Protein AF-A0A5J4RYG1-F1 (afdb_monomer)

pLDDT: mean 88.46, std 15.25, range [40.94, 98.38]

Solvent-accessible surface area (backbone atoms only — not comparable to full-atom values): 5452 Å² total; per-residue (Å²): 128,84,86,65,88,49,62,65,60,55,48,51,49,51,57,50,46,48,49,53,43,50,55,65,71,67,71,63,83,90,74,50,65,81,84,24,46,45,74,53,92,71,82,94,61,63,54,52,70,40,50,30,38,38,62,79,56,94,78,42,52,76,45,67,31,37,37,39,57,52,102,88,50,74,48,58,45,67,90,71,85,60,97,76,77,124

Mean predicted aligned error: 5.78 Å

Nearest PDB structures (foldseek):
  4e04-assembly1_A  TM=3.954E-01  e=5.460E+00  Rhodopseudomonas palustris CGA009

Sequence (86 aa):
LSIYFNNDIWSLLLHWSAKEVMFKCIDTNAVDFRKHLRIYPFQIQEQGTIQAKEYRTVKQQDFLIHYIIYPRFVMTWQITESPFSI

Secondary structure (DSSP, 8-state):
--S-S-HHHHHHHHHHHHHHHHHHHH--SS--TTTTEEEPP----SEEEEEEEE-SSSS--EEEEEEEEETTEEEEEE----TT--

Organism: NCBI:txid433724

Structure (mmCIF, N/CA/C/O backbone):
data_AF-A0A5J4RYG1-F1
#
_entry.id   AF-A0A5J4RYG1-F1
#
loop_
_atom_site.group_PDB
_atom_site.id
_atom_site.type_symbol
_atom_site.label_atom_id
_atom_site.label_alt_id
_atom_site.label_comp_id
_atom_site.label_asym_id
_atom_site.label_entity_id
_atom_site.label_seq_id
_atom_site.pdbx_PDB_ins_code
_atom_site.Cartn_x
_atom_site.Cartn_y
_atom_site.Cartn_z
_atom_site.occupancy
_atom_site.B_iso_or_equiv
_atom_site.auth_seq_id
_atom_site.auth_comp_id
_atom_site.auth_asym_id
_atom_site.auth_atom_id
_atom_site.pdbx_PDB_model_num
ATOM 1 N N . LEU A 1 1 ? 17.598 9.834 -19.758 1.00 41.28 1 LEU A N 1
ATOM 2 C CA . LEU A 1 1 ? 16.442 9.499 -20.619 1.00 41.28 1 LEU A CA 1
ATOM 3 C C . LEU A 1 1 ? 15.366 8.969 -19.680 1.00 41.28 1 LEU A C 1
ATOM 5 O O . LEU A 1 1 ? 15.593 7.919 -19.097 1.00 41.28 1 LEU A O 1
ATOM 9 N N . SER A 1 2 ? 14.313 9.743 -19.395 1.00 49.94 2 SER A N 1
ATOM 10 C CA . SER A 1 2 ? 13.275 9.354 -18.423 1.00 49.94 2 SER A CA 1
ATOM 11 C C . SER A 1 2 ? 12.636 8.037 -18.869 1.00 49.94 2 SER A C 1
ATOM 13 O O . SER A 1 2 ? 11.958 7.987 -19.891 1.00 49.94 2 SER A O 1
ATOM 15 N N . ILE A 1 3 ? 12.915 6.959 -18.138 1.00 54.53 3 ILE A N 1
ATOM 16 C CA . ILE A 1 3 ? 12.536 5.577 -18.478 1.00 54.53 3 ILE A CA 1
ATOM 17 C C . ILE A 1 3 ? 11.030 5.333 -18.251 1.00 54.53 3 ILE A C 1
ATOM 19 O O . ILE A 1 3 ? 10.511 4.250 -18.505 1.00 54.53 3 ILE A O 1
ATOM 23 N N . TYR A 1 4 ? 10.298 6.350 -17.798 1.00 56.69 4 TYR A N 1
ATOM 24 C CA . TYR A 1 4 ? 8.893 6.263 -17.413 1.00 56.69 4 TYR A CA 1
ATOM 25 C C . TYR A 1 4 ? 7.973 6.696 -18.555 1.00 56.69 4 TYR A C 1
ATOM 27 O O . TYR A 1 4 ? 7.055 7.487 -18.366 1.00 56.69 4 TYR A O 1
ATOM 35 N N . PHE A 1 5 ? 8.200 6.149 -19.753 1.00 49.50 5 PHE A N 1
ATOM 36 C CA . PHE A 1 5 ? 7.442 6.437 -20.984 1.00 49.50 5 PHE A CA 1
ATOM 37 C C . PHE A 1 5 ? 5.962 5.986 -20.936 1.00 49.50 5 PHE A C 1
ATOM 39 O O . PHE A 1 5 ? 5.311 5.855 -21.966 1.00 49.50 5 PHE A O 1
ATOM 46 N N . ASN A 1 6 ? 5.419 5.718 -19.746 1.00 61.22 6 ASN A N 1
ATOM 47 C CA . ASN A 1 6 ? 4.019 5.386 -19.535 1.00 61.22 6 ASN A CA 1
ATOM 48 C C . ASN A 1 6 ? 3.633 5.640 -18.064 1.00 61.22 6 ASN A C 1
ATOM 50 O O . ASN A 1 6 ? 3.561 4.706 -17.261 1.00 61.22 6 ASN A O 1
ATOM 54 N N . ASN A 1 7 ? 3.451 6.916 -17.694 1.00 70.88 7 ASN A N 1
ATOM 55 C CA . ASN A 1 7 ? 3.080 7.333 -16.329 1.00 70.88 7 ASN A CA 1
ATOM 56 C C . ASN A 1 7 ? 1.878 6.547 -15.780 1.00 70.88 7 ASN A C 1
ATOM 58 O O . ASN A 1 7 ? 1.830 6.268 -14.583 1.00 70.88 7 ASN A O 1
ATOM 62 N N . ASP A 1 8 ? 0.958 6.129 -16.649 1.00 81.38 8 ASP A N 1
ATOM 63 C CA . ASP A 1 8 ? -0.242 5.389 -16.262 1.00 81.38 8 ASP A CA 1
ATOM 64 C C . ASP A 1 8 ? 0.078 3.994 -15.707 1.00 81.38 8 ASP A C 1
ATOM 66 O O . ASP A 1 8 ? -0.483 3.605 -14.684 1.00 81.38 8 ASP A O 1
ATOM 70 N N . ILE A 1 9 ? 1.025 3.253 -16.303 1.00 88.69 9 ILE A N 1
ATOM 71 C CA . ILE A 1 9 ? 1.409 1.916 -15.809 1.00 88.69 9 ILE A CA 1
ATOM 72 C C . ILE A 1 9 ? 2.041 2.027 -14.422 1.00 88.69 9 ILE A C 1
ATOM 74 O O . ILE A 1 9 ? 1.672 1.289 -13.509 1.00 88.69 9 ILE A O 1
ATOM 78 N N . TRP A 1 10 ? 2.977 2.960 -14.249 1.00 90.56 10 TRP A N 1
ATOM 79 C CA . TRP A 1 10 ? 3.666 3.149 -12.973 1.00 90.56 10 TRP A CA 1
ATOM 80 C C . TRP A 1 10 ? 2.730 3.678 -11.891 1.00 90.56 10 TRP A C 1
ATOM 82 O O . TRP A 1 10 ? 2.809 3.233 -10.749 1.00 90.56 10 TRP A O 1
ATOM 92 N N . SER A 1 11 ? 1.794 4.555 -12.258 1.00 90.88 11 SER A N 1
ATOM 93 C CA . SER A 1 11 ? 0.735 5.023 -11.365 1.00 90.88 11 SER A CA 1
ATOM 94 C C . SER A 1 11 ? -0.159 3.882 -10.893 1.00 90.88 11 SER A C 1
ATOM 96 O O . SER A 1 11 ? -0.380 3.735 -9.691 1.00 90.88 11 SER A O 1
ATOM 98 N N . LEU A 1 12 ? -0.609 3.015 -11.804 1.00 93.94 12 LEU A N 1
ATOM 99 C CA . LEU A 1 12 ? -1.423 1.852 -11.452 1.00 93.94 12 LEU A CA 1
ATOM 100 C C . LEU A 1 12 ? -0.656 0.855 -10.579 1.00 93.94 12 LEU A C 1
ATOM 102 O O . LEU A 1 12 ? -1.213 0.350 -9.603 1.00 93.94 12 LEU A O 1
ATOM 106 N N . LEU A 1 13 ? 0.619 0.603 -10.891 1.00 95.00 13 LEU A N 1
ATOM 107 C CA . LEU A 1 13 ? 1.456 -0.311 -10.120 1.00 95.00 13 LEU A CA 1
ATOM 108 C C . LEU A 1 13 ? 1.694 0.223 -8.701 1.00 95.00 13 LEU A C 1
ATOM 110 O O . LEU A 1 13 ? 1.465 -0.499 -7.737 1.00 95.00 13 LEU A O 1
ATOM 114 N N . LEU A 1 14 ? 2.053 1.503 -8.558 1.00 96.62 14 LEU A N 1
ATOM 115 C CA . LEU A 1 14 ? 2.204 2.146 -7.251 1.00 96.62 14 LEU A CA 1
ATOM 116 C C . LEU A 1 14 ? 0.886 2.198 -6.470 1.00 96.62 14 LEU A C 1
ATOM 118 O O . LEU A 1 14 ? 0.883 1.934 -5.270 1.00 96.62 14 LEU A O 1
ATOM 122 N N . HIS A 1 15 ? -0.238 2.482 -7.133 1.00 96.94 15 HIS A N 1
ATOM 123 C CA . HIS A 1 15 ? -1.558 2.485 -6.503 1.00 96.94 15 HIS A CA 1
ATOM 124 C C . HIS A 1 15 ? -1.919 1.105 -5.943 1.00 96.94 15 HIS A C 1
ATOM 126 O O . HIS A 1 15 ? -2.410 1.002 -4.817 1.00 96.94 15 HIS A O 1
ATOM 132 N N . TRP A 1 16 ? -1.678 0.041 -6.715 1.00 97.38 16 TRP A N 1
ATOM 133 C CA . TRP A 1 16 ? -1.911 -1.330 -6.270 1.00 97.38 16 TRP A CA 1
ATOM 134 C C . TRP A 1 16 ? -0.963 -1.723 -5.132 1.00 97.38 16 TRP A C 1
ATOM 136 O O . TRP A 1 16 ? -1.429 -2.118 -4.064 1.00 97.38 16 TRP A O 1
ATOM 146 N N . SER A 1 17 ? 0.347 -1.538 -5.312 1.00 97.94 17 SER A N 1
ATOM 147 C CA . SER A 1 17 ? 1.354 -1.907 -4.312 1.00 97.94 17 SER A CA 1
ATOM 148 C C . SER A 1 17 ? 1.179 -1.149 -2.992 1.00 97.94 17 SER A C 1
ATOM 150 O O . SER A 1 17 ? 1.319 -1.736 -1.919 1.00 97.94 17 SER A O 1
ATOM 152 N N . ALA A 1 18 ? 0.754 0.119 -3.028 1.00 98.19 18 ALA A N 1
ATOM 153 C CA . ALA A 1 18 ? 0.392 0.859 -1.821 1.00 98.19 18 ALA A CA 1
ATOM 154 C C . ALA A 1 18 ? -0.789 0.211 -1.073 1.00 98.19 18 ALA A C 1
ATOM 156 O O . ALA A 1 18 ? -0.741 0.064 0.148 1.00 98.19 18 ALA A O 1
ATOM 157 N N . LYS A 1 19 ? -1.829 -0.255 -1.776 1.00 98.00 19 LYS A N 1
ATOM 158 C CA . LYS A 1 19 ? -2.936 -0.980 -1.128 1.00 98.00 19 LYS A CA 1
ATOM 159 C C . LYS A 1 19 ? -2.493 -2.308 -0.521 1.00 98.00 19 LYS A C 1
ATOM 161 O O . LYS A 1 19 ? -3.007 -2.679 0.531 1.00 98.00 19 LYS A O 1
ATOM 166 N N . GLU A 1 20 ? -1.532 -3.001 -1.127 1.00 97.56 20 GLU A N 1
ATOM 167 C CA . GLU A 1 20 ? -0.952 -4.213 -0.538 1.00 97.56 20 GLU A CA 1
ATOM 168 C C . GLU A 1 20 ? -0.217 -3.915 0.774 1.00 97.56 20 GLU A C 1
ATOM 170 O O . GLU A 1 20 ? -0.298 -4.716 1.703 1.00 97.56 20 GLU A O 1
ATOM 175 N N . VAL A 1 21 ? 0.467 -2.768 0.888 1.00 97.69 21 VAL A N 1
ATOM 176 C CA . VAL A 1 21 ? 1.051 -2.314 2.166 1.00 97.69 21 VAL A CA 1
ATOM 177 C C . VAL A 1 21 ? -0.048 -2.107 3.203 1.00 97.69 21 VAL A C 1
ATOM 179 O O . VAL A 1 21 ? 0.038 -2.663 4.294 1.00 97.69 21 VAL A O 1
ATOM 182 N N . MET A 1 22 ? -1.110 -1.375 2.852 1.00 97.44 22 MET A N 1
ATOM 183 C CA . MET A 1 22 ? -2.231 -1.141 3.768 1.00 97.44 22 MET A CA 1
ATOM 184 C C . MET A 1 22 ? -2.855 -2.457 4.236 1.00 97.44 22 MET A C 1
ATOM 186 O O . MET A 1 22 ? -3.045 -2.638 5.433 1.00 97.44 22 MET A O 1
ATOM 190 N N . PHE A 1 23 ? -3.126 -3.385 3.312 1.00 96.06 23 PHE A N 1
ATOM 191 C CA . PHE A 1 23 ? -3.706 -4.694 3.614 1.00 96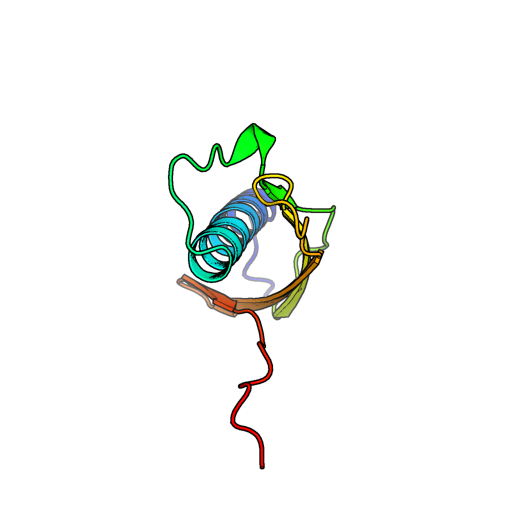.06 23 PHE A CA 1
ATOM 192 C C . PHE A 1 23 ? -2.853 -5.491 4.611 1.00 96.06 23 PHE A C 1
ATOM 194 O O . PHE A 1 23 ? -3.397 -6.038 5.567 1.00 96.06 23 PHE A O 1
ATOM 201 N N . LYS A 1 24 ? -1.524 -5.498 4.435 1.00 94.75 24 LYS A N 1
ATOM 202 C CA . LYS A 1 24 ? -0.591 -6.153 5.368 1.00 94.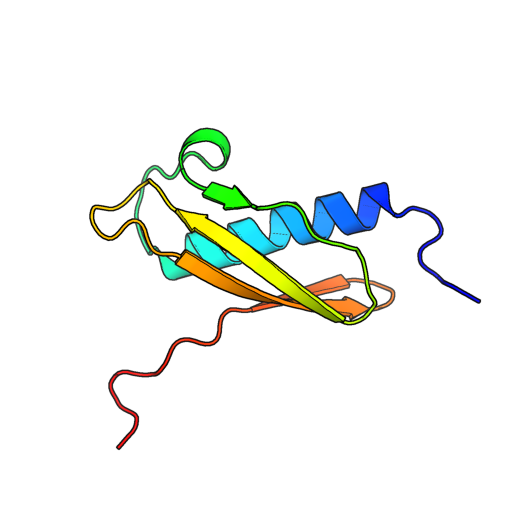75 24 LYS A CA 1
ATOM 203 C C . LYS A 1 24 ? -0.590 -5.489 6.747 1.00 94.75 24 LYS A C 1
ATOM 205 O O . LYS A 1 24 ? -0.490 -6.184 7.747 1.00 94.75 24 LYS A O 1
ATOM 210 N N . CYS A 1 25 ? -0.690 -4.161 6.810 1.00 93.38 25 CYS A N 1
ATOM 211 C CA . CYS A 1 25 ? -0.625 -3.424 8.073 1.00 93.38 25 CYS A CA 1
ATOM 212 C C . CYS A 1 25 ? -1.920 -3.465 8.896 1.00 93.38 25 CYS A C 1
ATOM 214 O O . CYS A 1 25 ? -1.846 -3.411 10.119 1.00 93.38 25 CYS A O 1
ATOM 216 N N . ILE A 1 26 ? -3.097 -3.503 8.259 1.00 92.69 26 ILE A N 1
ATOM 217 C CA . ILE A 1 26 ? -4.381 -3.530 8.987 1.00 92.69 26 ILE A CA 1
ATOM 218 C C . ILE A 1 26 ? -4.729 -4.910 9.556 1.00 92.69 26 ILE A C 1
ATOM 220 O O . ILE A 1 26 ? -5.631 -4.987 10.387 1.00 92.69 26 ILE A O 1
ATOM 224 N N . ASP A 1 27 ? -4.060 -5.964 9.074 1.00 89.44 27 ASP A N 1
ATOM 225 C CA . ASP A 1 27 ? -4.122 -7.346 9.570 1.00 89.44 27 ASP A CA 1
ATOM 226 C C . ASP A 1 27 ? -5.545 -7.821 9.921 1.00 89.44 27 ASP A C 1
ATOM 228 O O . ASP A 1 27 ? -5.866 -8.229 11.038 1.00 89.44 27 ASP A O 1
ATOM 232 N N . THR A 1 28 ? -6.465 -7.683 8.962 1.00 89.25 28 THR A N 1
ATOM 233 C CA . THR A 1 28 ? -7.874 -8.035 9.162 1.00 89.25 28 THR A CA 1
ATOM 234 C C . THR A 1 28 ? -8.487 -8.696 7.935 1.00 89.25 28 THR A C 1
ATOM 236 O O . THR A 1 28 ? -8.084 -8.462 6.796 1.00 89.25 28 THR A O 1
ATOM 239 N N . ASN A 1 29 ? -9.512 -9.514 8.168 1.00 89.69 29 ASN A N 1
ATOM 240 C CA . ASN A 1 29 ? -10.212 -10.257 7.126 1.00 89.69 29 ASN A CA 1
ATOM 241 C C . ASN A 1 29 ? -11.289 -9.415 6.416 1.00 89.69 29 ASN A C 1
ATOM 243 O O . ASN A 1 29 ? -11.785 -8.400 6.925 1.00 89.69 29 ASN A O 1
ATOM 247 N N . ALA A 1 30 ? -11.710 -9.904 5.243 1.00 91.62 30 ALA A N 1
ATOM 248 C CA . ALA A 1 30 ? -12.792 -9.335 4.433 1.00 91.62 30 ALA A CA 1
ATOM 249 C C . ALA A 1 30 ? -12.567 -7.857 4.044 1.00 91.62 30 ALA A C 1
ATOM 251 O O . ALA A 1 30 ? -13.467 -7.016 4.114 1.00 91.62 30 ALA A O 1
ATOM 252 N N . VAL A 1 31 ? -11.340 -7.522 3.64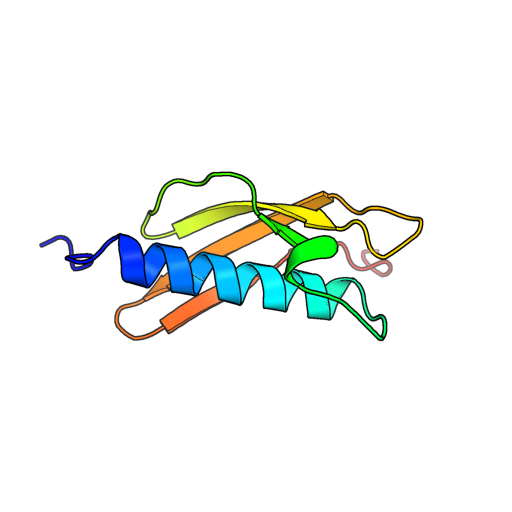1 1.00 93.94 31 VAL A N 1
ATOM 253 C CA . VAL A 1 31 ? -10.982 -6.182 3.164 1.00 93.94 31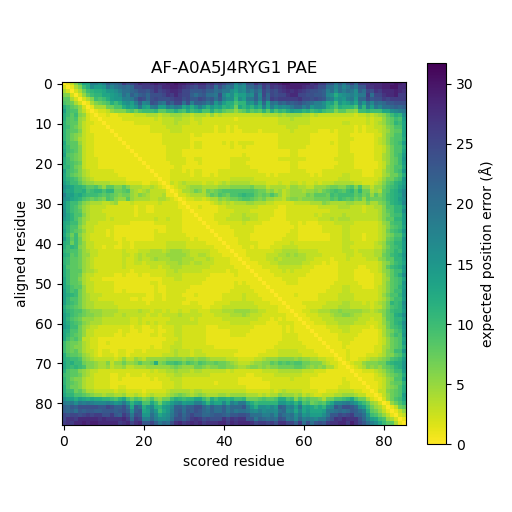 VAL A CA 1
ATOM 254 C C . VAL A 1 31 ? -11.403 -6.023 1.701 1.00 93.94 31 VAL A C 1
ATOM 256 O O . VAL A 1 31 ? -10.785 -6.578 0.800 1.00 93.94 31 VAL A O 1
ATOM 259 N N . ASP A 1 32 ? -12.438 -5.223 1.444 1.00 96.50 32 ASP A N 1
ATOM 260 C CA . ASP A 1 32 ? -12.727 -4.692 0.107 1.00 96.50 32 ASP A CA 1
ATOM 261 C C . ASP A 1 32 ? -11.766 -3.535 -0.229 1.00 96.50 32 ASP A C 1
ATOM 263 O O . ASP A 1 32 ? -11.858 -2.440 0.330 1.00 96.50 32 ASP A O 1
ATOM 267 N N . PHE A 1 33 ? -10.852 -3.761 -1.175 1.00 95.62 33 PHE A N 1
ATOM 268 C CA . PHE A 1 33 ? -9.832 -2.789 -1.582 1.00 95.62 33 PHE A CA 1
ATOM 269 C C . PHE A 1 33 ? -10.416 -1.499 -2.174 1.00 95.62 33 PHE A C 1
ATOM 271 O O . PHE A 1 33 ? -9.740 -0.472 -2.169 1.00 95.62 33 PHE A O 1
ATOM 278 N N . ARG A 1 34 ? -11.635 -1.520 -2.728 1.00 95.62 34 ARG A N 1
ATOM 279 C CA . ARG A 1 34 ? -12.270 -0.327 -3.313 1.00 95.62 34 ARG A CA 1
ATOM 280 C C . ARG A 1 34 ? -12.995 0.491 -2.258 1.00 95.62 34 ARG A C 1
ATOM 282 O O . ARG A 1 34 ? -12.909 1.712 -2.288 1.00 95.62 34 ARG A O 1
ATOM 289 N N . LYS A 1 35 ? -13.703 -0.173 -1.345 1.00 96.69 35 LYS A N 1
ATOM 290 C CA . LYS A 1 35 ? -14.503 0.505 -0.314 1.00 96.69 35 LYS A CA 1
ATOM 291 C C . LYS A 1 35 ? -13.672 0.941 0.883 1.00 96.69 35 LYS A C 1
ATOM 293 O O . LYS A 1 35 ? -13.954 1.979 1.467 1.00 96.69 35 LYS A O 1
ATOM 298 N N . HIS A 1 36 ? -12.674 0.146 1.258 1.00 98.06 36 HIS A N 1
ATOM 299 C CA . HIS A 1 36 ? -11.973 0.344 2.520 1.00 98.06 36 HIS A CA 1
ATOM 300 C C . HIS A 1 36 ? -10.601 0.986 2.382 1.00 98.06 36 HIS A C 1
ATOM 302 O O . HIS A 1 36 ? -10.126 1.528 3.369 1.00 98.06 36 HIS A O 1
ATOM 308 N N . LEU A 1 37 ? -9.949 0.927 1.218 1.00 98.06 37 LEU A N 1
ATOM 309 C CA . LEU A 1 37 ? -8.584 1.432 1.049 1.00 98.06 37 LEU A CA 1
ATOM 310 C C . LEU A 1 37 ? -8.578 2.600 0.065 1.00 98.06 37 LEU A C 1
ATOM 312 O O . LEU A 1 37 ? -8.750 2.416 -1.146 1.00 98.06 37 LEU A O 1
ATOM 316 N N . ARG A 1 38 ? -8.360 3.808 0.583 1.00 98.38 38 ARG A N 1
ATOM 317 C CA . ARG A 1 38 ? -8.279 5.026 -0.220 1.00 98.38 38 ARG A CA 1
ATOM 318 C C . ARG A 1 38 ? -6.831 5.459 -0.377 1.00 98.38 38 ARG A C 1
ATOM 320 O O . ARG A 1 38 ? -6.180 5.801 0.602 1.00 98.38 38 ARG A O 1
ATOM 327 N N . ILE A 1 39 ? -6.380 5.513 -1.624 1.00 98.12 39 ILE A N 1
ATOM 328 C CA . ILE A 1 39 ? -5.143 6.185 -2.025 1.00 98.12 39 ILE A CA 1
ATOM 329 C C . ILE A 1 39 ? -5.499 7.624 -2.415 1.00 98.12 39 ILE A C 1
ATOM 331 O O . ILE A 1 39 ? -6.426 7.827 -3.205 1.00 98.12 39 ILE A O 1
ATOM 335 N N . TYR A 1 40 ? -4.812 8.617 -1.852 1.00 97.69 40 TYR A N 1
ATOM 336 C CA . TYR A 1 40 ? -4.959 10.016 -2.268 1.00 97.69 40 TYR A CA 1
ATOM 337 C C . TYR A 1 40 ? -4.141 10.298 -3.537 1.00 97.69 40 TYR A C 1
ATOM 339 O O . TYR A 1 40 ? -3.223 9.537 -3.842 1.00 97.69 40 TYR A O 1
ATOM 347 N N . PRO A 1 41 ? -4.457 11.363 -4.300 1.00 95.12 41 PRO A N 1
ATOM 348 C CA . PRO A 1 41 ? -3.665 11.744 -5.466 1.00 95.12 41 PRO A CA 1
ATOM 349 C C . PRO A 1 41 ? -2.180 11.912 -5.122 1.00 95.12 41 PRO A C 1
ATOM 351 O O . PRO A 1 41 ? -1.839 12.508 -4.102 1.00 95.12 41 PRO A O 1
ATOM 354 N N . PHE A 1 42 ? -1.306 11.410 -5.990 1.00 93.12 42 PHE A N 1
ATOM 355 C CA . PHE A 1 42 ? 0.145 11.511 -5.855 1.00 93.12 42 PHE A CA 1
ATOM 356 C C . PHE A 1 42 ? 0.781 11.776 -7.220 1.00 93.12 42 PHE A C 1
ATOM 358 O O . PHE A 1 42 ? 0.194 11.486 -8.263 1.00 93.12 42 PHE A O 1
ATOM 365 N N . GLN A 1 43 ? 1.982 12.346 -7.209 1.00 90.94 43 GLN A N 1
ATOM 366 C CA . GLN A 1 43 ? 2.789 12.534 -8.412 1.00 90.94 43 GLN A CA 1
ATOM 367 C C . GLN A 1 43 ? 3.796 11.392 -8.540 1.00 90.94 43 GLN A C 1
ATOM 369 O O . GLN A 1 43 ? 4.412 10.996 -7.549 1.00 90.94 43 GLN A O 1
ATOM 374 N N . ILE A 1 44 ? 3.968 10.884 -9.761 1.00 90.88 44 ILE A N 1
ATOM 375 C CA . ILE A 1 44 ? 4.950 9.841 -10.068 1.00 90.88 44 ILE A CA 1
ATOM 376 C C . ILE A 1 44 ? 6.344 10.455 -10.105 1.00 90.88 44 ILE A C 1
ATOM 378 O O . ILE A 1 44 ? 6.600 11.392 -10.859 1.00 90.88 44 ILE A O 1
ATOM 382 N N . GLN A 1 45 ? 7.232 9.908 -9.284 1.00 92.19 45 GLN A N 1
ATOM 383 C CA . GLN A 1 45 ? 8.648 10.251 -9.208 1.00 92.19 45 GLN A CA 1
ATOM 384 C C . GLN A 1 45 ? 9.466 8.955 -9.107 1.00 92.19 45 GLN A C 1
ATOM 386 O O . GLN A 1 45 ? 8.900 7.876 -8.956 1.00 92.19 45 GLN A O 1
ATOM 391 N N . GLU A 1 46 ? 10.796 9.030 -9.174 1.00 92.06 46 GLU A N 1
ATOM 392 C CA . GLU A 1 46 ? 11.647 7.845 -8.959 1.00 92.06 46 GLU A CA 1
ATOM 393 C C . GLU A 1 46 ? 11.526 7.304 -7.529 1.00 92.06 46 GLU A C 1
ATOM 395 O O . GLU A 1 46 ? 11.618 6.101 -7.300 1.00 92.06 46 GLU A O 1
ATOM 400 N N . GLN A 1 47 ? 11.268 8.190 -6.570 1.00 95.56 47 GLN A N 1
ATOM 401 C CA . GLN A 1 47 ? 10.994 7.861 -5.181 1.00 95.56 47 GLN A CA 1
ATOM 402 C C . GLN A 1 47 ? 10.085 8.914 -4.560 1.00 95.56 47 GLN A C 1
ATOM 404 O O . GLN A 1 47 ? 10.119 10.079 -4.958 1.00 95.56 47 GLN A O 1
ATOM 409 N N . GLY A 1 48 ? 9.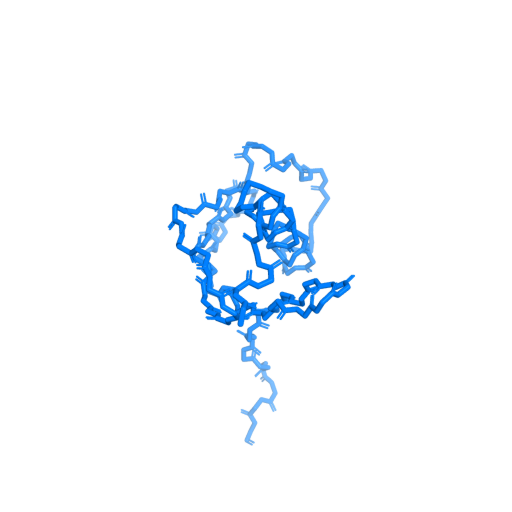299 8.533 -3.561 1.00 95.81 48 GLY A N 1
ATOM 410 C CA . GLY A 1 48 ? 8.423 9.478 -2.885 1.00 95.81 48 GLY A CA 1
ATOM 411 C C . GLY A 1 48 ? 7.544 8.830 -1.832 1.00 95.81 48 GLY A C 1
ATOM 412 O O . GLY A 1 48 ? 7.841 7.751 -1.317 1.00 95.81 48 GLY A O 1
ATOM 413 N N . THR A 1 49 ? 6.450 9.512 -1.508 1.00 97.56 49 THR A N 1
ATOM 414 C CA . THR A 1 49 ? 5.441 9.027 -0.569 1.00 97.56 49 THR A CA 1
ATOM 415 C C . THR A 1 49 ? 4.039 9.104 -1.165 1.00 97.56 49 THR A C 1
ATOM 417 O O . THR A 1 49 ? 3.743 9.936 -2.022 1.00 97.56 49 THR A O 1
ATOM 420 N N . ILE A 1 50 ? 3.171 8.206 -0.707 1.00 98.12 50 ILE A N 1
ATOM 421 C CA . ILE A 1 50 ? 1.755 8.119 -1.048 1.00 98.12 50 ILE A CA 1
ATOM 422 C C . ILE A 1 50 ? 0.974 8.218 0.257 1.00 98.12 50 ILE A C 1
ATOM 424 O O . ILE A 1 50 ? 1.146 7.404 1.167 1.00 98.12 50 ILE A O 1
ATOM 428 N N . GLN A 1 51 ? 0.105 9.220 0.344 1.00 98.31 51 GLN A N 1
ATOM 429 C CA . GLN A 1 51 ? -0.853 9.325 1.436 1.00 98.31 51 GLN A CA 1
ATOM 430 C C . GLN A 1 51 ? -2.029 8.387 1.177 1.00 98.31 51 GLN A C 1
ATOM 432 O O . GLN A 1 51 ? -2.567 8.323 0.066 1.00 98.31 51 GLN A O 1
ATOM 437 N N . ALA A 1 52 ? -2.464 7.684 2.216 1.00 98.38 52 ALA A N 1
ATOM 438 C CA . ALA A 1 52 ? -3.603 6.785 2.131 1.00 98.38 52 ALA A CA 1
ATOM 439 C C . ALA A 1 52 ? -4.368 6.718 3.454 1.00 98.38 52 ALA A C 1
ATOM 441 O O . ALA A 1 52 ? -3.850 7.095 4.501 1.00 98.38 52 ALA A O 1
ATOM 442 N N . LYS A 1 53 ? -5.611 6.239 3.404 1.00 98.06 53 LYS A N 1
ATOM 443 C CA . LYS A 1 53 ? -6.451 6.033 4.586 1.00 98.06 53 LYS A CA 1
ATOM 444 C C . LYS A 1 53 ? -7.264 4.756 4.457 1.00 98.06 53 LYS A C 1
ATOM 446 O O . LYS A 1 53 ? -7.793 4.465 3.379 1.00 98.06 53 LYS A O 1
ATOM 451 N N . GLU A 1 54 ? -7.364 4.007 5.548 1.00 97.44 54 GLU A N 1
ATOM 452 C CA . GLU A 1 54 ? -8.244 2.844 5.642 1.00 97.44 54 GLU A CA 1
ATOM 453 C C . GLU A 1 54 ? -9.563 3.174 6.360 1.00 97.44 54 GLU A C 1
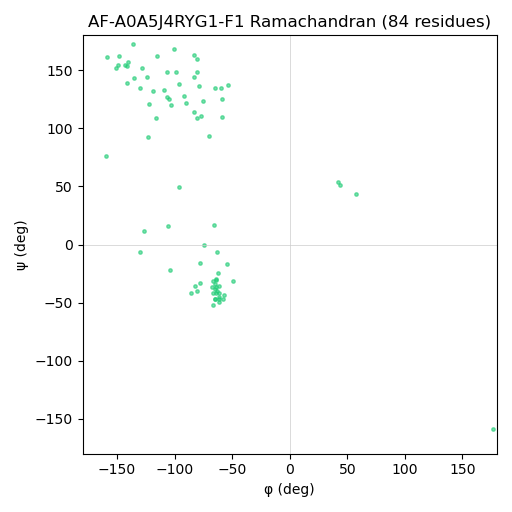ATOM 455 O O . GLU A 1 54 ? -9.606 4.030 7.239 1.00 97.44 54 GLU A O 1
ATOM 460 N N . TYR A 1 55 ? -10.640 2.492 5.974 1.00 97.19 55 TYR A N 1
ATOM 461 C CA . TYR A 1 55 ? -11.983 2.633 6.552 1.00 97.19 55 TYR A CA 1
ATOM 462 C C . TYR A 1 55 ? -12.576 1.291 7.010 1.00 97.19 55 TYR A C 1
ATOM 464 O O . TYR A 1 55 ? -13.776 1.187 7.256 1.00 97.19 55 TYR A O 1
ATOM 472 N N . ARG A 1 56 ? -11.761 0.232 7.064 1.00 96.25 56 ARG A N 1
ATOM 473 C CA . ARG A 1 56 ? -12.200 -1.114 7.445 1.00 96.25 56 ARG A CA 1
ATOM 474 C C . ARG A 1 56 ? -12.304 -1.268 8.957 1.00 96.25 56 ARG A C 1
ATOM 476 O O . ARG A 1 56 ? -13.192 -1.988 9.424 1.00 96.25 56 ARG A O 1
ATOM 483 N N . THR A 1 57 ? -11.355 -0.694 9.692 1.00 94.50 57 THR A N 1
ATOM 484 C CA . THR A 1 57 ? -11.230 -0.864 11.142 1.00 94.50 57 THR A CA 1
ATOM 485 C C . THR A 1 57 ? -11.810 0.332 11.894 1.00 94.50 57 THR A C 1
ATOM 487 O O . THR A 1 57 ? -12.079 1.383 11.316 1.00 94.50 57 THR A O 1
ATOM 490 N N . VAL A 1 58 ? -11.983 0.188 13.211 1.00 94.06 58 VAL A N 1
ATOM 491 C CA . VAL A 1 58 ? -12.385 1.306 14.084 1.00 94.06 58 VAL A CA 1
ATOM 492 C C . VAL A 1 58 ? -11.310 2.399 14.121 1.00 94.06 58 VAL A C 1
ATOM 494 O O . VAL A 1 58 ? -11.644 3.571 14.266 1.00 94.06 58 VAL A O 1
ATOM 497 N N . LYS A 1 59 ? -10.029 2.035 13.953 1.00 92.38 59 LYS A N 1
ATOM 498 C CA . LYS A 1 59 ? -8.899 2.975 13.989 1.00 92.38 59 LYS A CA 1
ATOM 499 C C . LYS A 1 59 ? -8.924 3.955 12.813 1.00 92.38 59 LYS A C 1
ATOM 501 O O . LYS A 1 59 ? -8.466 5.080 12.979 1.00 92.38 59 LYS A O 1
ATOM 506 N N . GLN A 1 60 ? -9.436 3.533 11.653 1.00 94.56 60 GLN A N 1
ATOM 507 C CA . GLN A 1 60 ? -9.420 4.291 10.395 1.00 94.56 60 GLN A CA 1
ATOM 508 C C . GLN A 1 60 ? -8.069 4.961 10.126 1.00 94.56 60 GLN A C 1
ATOM 510 O O . GLN A 1 60 ? -7.969 6.176 9.923 1.00 94.56 60 GLN A O 1
ATOM 515 N N . GLN A 1 61 ? -7.019 4.148 10.211 1.00 93.81 61 GLN A N 1
ATOM 516 C CA . GLN A 1 61 ? -5.637 4.596 10.204 1.00 93.81 61 GLN A CA 1
ATOM 517 C C . GLN A 1 61 ? -5.280 5.364 8.921 1.00 93.81 61 GLN A C 1
ATOM 519 O O . GLN A 1 61 ? -5.549 4.918 7.801 1.00 93.81 61 GLN A O 1
ATOM 524 N N . ASP A 1 62 ? -4.601 6.495 9.102 1.00 96.88 62 ASP A N 1
ATOM 525 C CA . ASP A 1 62 ? -3.894 7.196 8.036 1.00 96.88 62 ASP A CA 1
ATOM 526 C C . ASP A 1 62 ? -2.500 6.580 7.823 1.00 96.88 62 ASP A C 1
ATOM 528 O O . ASP A 1 62 ? -1.833 6.137 8.761 1.00 96.88 62 ASP A O 1
ATOM 532 N N . PHE A 1 63 ? -2.067 6.537 6.568 1.00 97.19 63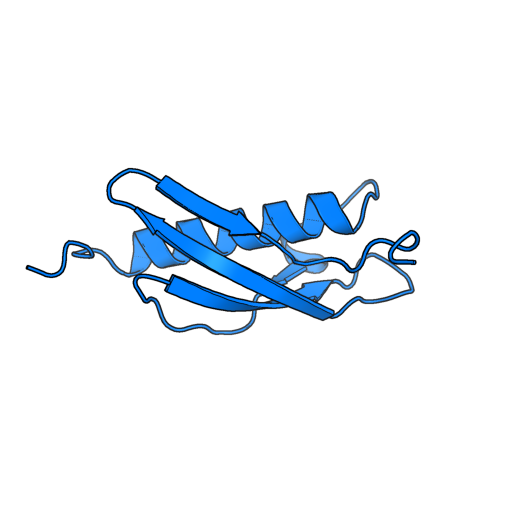 PHE A N 1
ATOM 533 C CA . PHE A 1 63 ? -0.818 5.933 6.121 1.00 97.19 63 PHE A CA 1
ATOM 534 C C . PHE A 1 63 ? 0.029 6.947 5.355 1.00 97.19 63 PHE A C 1
ATOM 536 O O . PHE A 1 63 ? -0.488 7.745 4.566 1.00 97.19 63 PHE A O 1
ATOM 543 N N . LEU A 1 64 ? 1.344 6.844 5.544 1.00 97.75 64 LEU A N 1
ATOM 544 C CA . 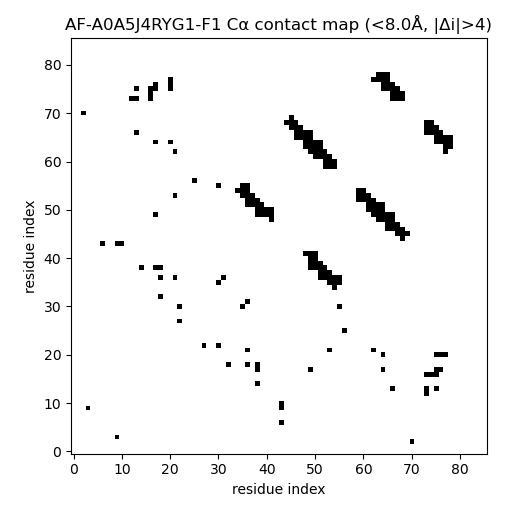LEU A 1 64 ? 2.357 7.514 4.736 1.00 97.75 64 LEU A CA 1
ATOM 545 C C . LEU A 1 64 ? 3.279 6.435 4.168 1.00 97.75 64 LEU A C 1
ATOM 547 O O . LEU A 1 64 ? 4.238 6.009 4.811 1.00 97.75 64 LEU A O 1
ATOM 551 N N . ILE A 1 65 ? 2.940 5.968 2.970 1.00 98.31 65 ILE A N 1
ATOM 552 C CA . ILE A 1 65 ? 3.610 4.841 2.324 1.00 98.31 65 ILE A CA 1
ATOM 553 C C . ILE A 1 65 ? 4.755 5.389 1.490 1.00 98.31 65 ILE A C 1
ATOM 555 O O . ILE A 1 65 ? 4.537 6.196 0.592 1.00 98.31 65 ILE A O 1
ATOM 559 N N . HIS A 1 66 ? 5.969 4.942 1.764 1.00 98.25 66 HIS A N 1
ATOM 560 C CA . HIS A 1 66 ? 7.143 5.260 0.967 1.00 98.25 66 HIS A CA 1
ATOM 561 C C . HIS A 1 66 ? 7.194 4.364 -0.265 1.00 98.25 66 HIS A C 1
ATOM 563 O O . HIS A 1 66 ? 6.759 3.211 -0.210 1.00 98.25 66 HIS A O 1
ATOM 569 N N . TYR A 1 67 ? 7.736 4.879 -1.365 1.00 97.81 67 TYR A N 1
ATOM 570 C CA . TYR A 1 67 ? 7.949 4.094 -2.570 1.00 97.81 67 TYR A CA 1
ATOM 571 C C . TYR A 1 67 ? 9.238 4.458 -3.301 1.00 97.81 67 TYR A C 1
ATOM 573 O O . TYR A 1 67 ? 9.701 5.597 -3.231 1.00 97.81 67 TYR A O 1
ATOM 581 N N . ILE A 1 68 ? 9.765 3.489 -4.052 1.00 96.50 68 ILE A N 1
ATOM 582 C CA . ILE A 1 68 ? 10.809 3.675 -5.067 1.00 96.50 68 ILE A CA 1
ATOM 583 C C . ILE A 1 68 ? 10.439 2.890 -6.327 1.00 96.50 68 ILE A C 1
ATOM 585 O O . ILE A 1 68 ? 9.883 1.789 -6.242 1.00 96.50 68 ILE A O 1
ATOM 589 N N . ILE A 1 69 ? 10.750 3.451 -7.492 1.00 93.75 69 ILE A N 1
ATOM 590 C CA . ILE A 1 69 ? 10.588 2.808 -8.794 1.00 93.75 69 ILE A CA 1
ATOM 591 C C . ILE A 1 69 ? 11.964 2.383 -9.300 1.00 93.75 69 ILE A C 1
ATOM 593 O O . ILE A 1 69 ? 12.880 3.191 -9.416 1.00 93.75 69 ILE A O 1
ATOM 597 N N . TYR A 1 70 ? 12.096 1.103 -9.629 1.00 89.75 70 TYR A N 1
ATOM 598 C CA . TYR A 1 70 ? 13.259 0.538 -10.303 1.00 89.75 70 TYR A CA 1
ATOM 599 C C . TYR A 1 70 ? 12.861 0.028 -11.694 1.00 89.75 70 TYR A C 1
ATOM 601 O O . TYR A 1 70 ? 11.685 -0.250 -11.934 1.00 89.75 70 TYR A O 1
ATOM 609 N N . PRO A 1 71 ? 13.818 -0.194 -12.618 1.00 84.94 71 PRO A N 1
ATOM 610 C CA . PRO A 1 71 ? 13.519 -0.566 -14.006 1.00 84.94 71 PRO A CA 1
ATOM 611 C C . PRO A 1 71 ? 12.625 -1.803 -14.208 1.00 84.94 71 PRO A C 1
ATOM 613 O O . PRO A 1 71 ? 12.120 -2.012 -15.307 1.00 84.94 71 PRO A O 1
ATOM 616 N N . ARG A 1 72 ? 12.450 -2.656 -13.188 1.00 86.94 72 ARG A N 1
ATOM 617 C CA . ARG A 1 72 ? 11.673 -3.906 -13.273 1.00 86.94 72 ARG A CA 1
ATOM 618 C C . ARG A 1 72 ? 10.636 -4.099 -12.166 1.00 86.94 72 ARG A C 1
ATOM 620 O O . ARG A 1 72 ? 9.909 -5.087 -12.214 1.00 86.94 72 ARG A O 1
ATOM 627 N N . PHE A 1 73 ? 10.593 -3.228 -11.162 1.00 90.38 73 PHE A N 1
ATOM 628 C CA . PHE A 1 73 ? 9.687 -3.371 -10.024 1.00 90.38 73 PHE A CA 1
ATOM 629 C C . PHE A 1 73 ? 9.478 -2.032 -9.318 1.00 90.38 73 PHE A C 1
ATOM 631 O O . PHE A 1 73 ? 10.294 -1.120 -9.435 1.00 90.38 73 PHE A O 1
ATOM 638 N N . VAL A 1 74 ? 8.405 -1.946 -8.538 1.00 94.69 74 VAL A N 1
ATOM 639 C CA . VAL A 1 74 ? 8.254 -0.921 -7.504 1.00 94.69 74 VAL A CA 1
ATOM 640 C C . VAL A 1 74 ? 8.425 -1.575 -6.148 1.00 94.69 74 VAL A C 1
ATOM 642 O O . VAL A 1 74 ? 8.071 -2.739 -5.960 1.00 94.69 74 VAL A O 1
ATOM 645 N N . MET A 1 75 ? 8.957 -0.826 -5.199 1.00 97.50 75 MET A N 1
ATOM 646 C CA . MET A 1 75 ? 8.935 -1.219 -3.801 1.00 97.50 75 MET A CA 1
ATOM 647 C C . MET A 1 75 ? 8.163 -0.166 -3.028 1.00 97.50 75 MET A C 1
ATOM 649 O O . MET A 1 75 ? 8.402 1.024 -3.202 1.00 97.50 75 MET A O 1
ATOM 653 N N . THR A 1 76 ? 7.242 -0.621 -2.186 1.00 98.25 76 THR A N 1
ATOM 654 C CA . THR A 1 76 ? 6.399 0.220 -1.335 1.00 98.25 76 THR A CA 1
ATOM 655 C C . THR A 1 76 ? 6.447 -0.298 0.093 1.00 98.25 76 THR A C 1
ATOM 657 O O . THR A 1 76 ? 6.320 -1.506 0.306 1.00 98.25 76 THR A O 1
ATOM 660 N N . TRP A 1 77 ? 6.599 0.586 1.074 1.00 98.06 77 TRP A N 1
ATOM 661 C CA . TRP A 1 77 ? 6.670 0.199 2.482 1.00 98.06 77 TRP A CA 1
ATOM 662 C C . TRP A 1 77 ? 6.105 1.279 3.401 1.00 98.06 77 TRP A C 1
ATOM 664 O O . TRP A 1 77 ? 6.091 2.462 3.071 1.00 98.06 77 TRP A O 1
ATOM 674 N N . GLN A 1 78 ? 5.645 0.859 4.576 1.00 94.94 78 GLN A N 1
ATOM 675 C CA . GLN A 1 78 ? 5.245 1.742 5.666 1.00 94.94 78 GLN A CA 1
ATOM 676 C C . GLN A 1 78 ? 6.288 1.611 6.772 1.00 94.94 78 GLN A C 1
ATOM 678 O O . GLN A 1 78 ? 6.645 0.499 7.157 1.00 94.94 78 GLN A O 1
ATOM 683 N N . ILE A 1 79 ? 6.754 2.740 7.298 1.00 91.19 79 ILE A N 1
ATOM 684 C CA . ILE A 1 79 ? 7.516 2.743 8.544 1.00 91.19 79 ILE A CA 1
ATOM 685 C C . ILE A 1 79 ? 6.486 2.726 9.671 1.00 91.19 79 ILE A C 1
ATOM 687 O O . ILE A 1 79 ? 5.679 3.648 9.805 1.00 91.19 79 ILE A O 1
ATOM 691 N N . THR A 1 80 ? 6.462 1.638 10.429 1.00 78.00 80 THR A N 1
ATOM 692 C CA . THR A 1 80 ? 5.733 1.537 11.694 1.00 78.00 80 THR A CA 1
ATOM 693 C C . THR A 1 80 ? 6.755 1.569 12.812 1.00 78.00 80 THR A C 1
ATOM 695 O O . THR A 1 80 ? 7.696 0.776 12.794 1.00 78.00 80 THR A O 1
ATOM 698 N N . GLU A 1 81 ? 6.583 2.467 13.778 1.00 67.94 81 GLU A N 1
ATOM 699 C CA . GLU A 1 81 ? 7.364 2.395 15.009 1.00 67.94 81 GLU A CA 1
ATOM 700 C C . GLU A 1 81 ? 7.092 1.044 15.677 1.00 67.94 81 GLU A C 1
ATOM 702 O O . GLU A 1 81 ? 5.940 0.650 15.880 1.00 67.94 81 GLU A O 1
ATOM 707 N N . SER A 1 82 ? 8.161 0.300 15.957 1.00 55.47 82 SER A N 1
ATOM 708 C CA . SER A 1 82 ? 8.057 -0.904 16.770 1.00 55.47 82 SER A CA 1
ATOM 709 C C . SER A 1 82 ? 7.629 -0.489 18.180 1.00 55.47 82 SER A C 1
ATOM 711 O O . SER A 1 82 ? 8.245 0.419 18.740 1.00 55.47 82 SER A O 1
ATOM 713 N N . PRO A 1 83 ? 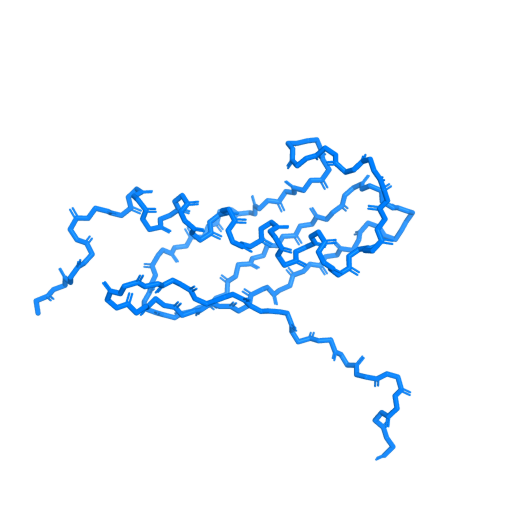6.658 -1.170 18.813 1.00 56.47 83 PRO A N 1
ATOM 714 C CA . PRO A 1 83 ? 6.367 -0.958 20.231 1.00 56.47 83 PRO A CA 1
ATOM 715 C C . PRO A 1 83 ? 7.549 -1.334 21.149 1.00 56.47 83 PRO A C 1
ATOM 717 O O . PRO A 1 83 ? 7.479 -1.099 22.349 1.00 56.47 83 PRO A O 1
ATOM 720 N N . PHE A 1 84 ? 8.627 -1.911 20.600 1.00 56.88 84 PHE A N 1
ATOM 721 C CA . PHE A 1 84 ? 9.848 -2.298 21.313 1.00 56.88 84 PHE A CA 1
ATOM 722 C C . PHE A 1 84 ? 11.048 -1.382 21.041 1.00 56.88 84 PHE A C 1
ATOM 724 O O . PHE A 1 84 ? 12.181 -1.779 21.306 1.00 56.88 84 PHE A O 1
ATOM 731 N N . SER A 1 85 ? 10.837 -0.186 20.490 1.00 45.00 85 SER A N 1
ATOM 732 C CA . SER A 1 85 ? 11.889 0.833 20.443 1.00 45.00 85 SER A CA 1
ATOM 733 C C . SER A 1 85 ? 12.143 1.345 21.870 1.00 45.00 85 SER A C 1
ATOM 735 O O . SER A 1 85 ? 11.418 2.215 22.349 1.00 45.00 85 SER A O 1
ATOM 737 N N . ILE A 1 86 ? 13.116 0.735 22.557 1.00 40.94 86 ILE A N 1
ATOM 738 C CA . ILE A 1 86 ? 13.680 1.166 23.848 1.00 40.94 86 ILE A CA 1
ATOM 739 C C . ILE A 1 86 ? 14.965 1.943 23.568 1.00 40.94 86 ILE A C 1
ATOM 741 O O . ILE A 1 86 ? 15.764 1.442 22.742 1.00 40.94 86 ILE A O 1
#

Foldseek 3Di:
DPLCPDQPVVVVQCLVQQLVQVCVVVPDPDDDSVPFKDWDDDDDDQWDWTWIWGDPDPCRDIFTWIWGDDNPHIDIHGDDDDPPPD

Radius of gyration: 13.92 Å; Cα contacts (8 Å, |Δi|>4): 115; chains: 1; bounding box: 31×23×45 Å